Protein AF-A0A7Z9WLW3-F1 (afdb_monomer)

Sequence (105 aa):
MDKEHQQIPNKNPIGVFDSGVGGLSVMREIARLLPHEDILYFADSANCPYGPRPPEEIRRLSRGIVEFLLGQGAKIVVVACNTASAAALSYLRQSFAVPIVGMEP

Structure (mmCIF, N/CA/C/O backbone):
data_AF-A0A7Z9WLW3-F1
#
_entry.id   AF-A0A7Z9WLW3-F1
#
loop_
_atom_site.group_PDB
_atom_site.id
_atom_site.type_symbol
_atom_site.label_atom_id
_atom_site.label_alt_id
_atom_site.label_comp_id
_atom_site.label_asym_id
_atom_site.label_entity_id
_atom_site.label_seq_id
_atom_site.pdbx_PDB_ins_code
_atom_site.Cartn_x
_atom_site.Cartn_y
_atom_site.Cartn_z
_atom_site.occupancy
_atom_site.B_iso_or_equiv
_atom_site.auth_seq_id
_atom_site.auth_comp_id
_atom_site.auth_asym_id
_atom_site.auth_atom_id
_atom_site.pdbx_PDB_model_num
ATOM 1 N N . MET A 1 1 ? -36.441 15.610 16.950 1.00 42.03 1 MET A N 1
ATOM 2 C CA . MET A 1 1 ? -36.304 14.188 17.346 1.00 42.03 1 MET A CA 1
ATOM 3 C C . MET A 1 1 ? -35.175 13.647 16.502 1.00 42.03 1 MET A C 1
ATOM 5 O O . MET A 1 1 ? -35.395 13.128 15.412 1.00 42.03 1 MET A O 1
ATOM 9 N N . ASP A 1 2 ? -33.968 13.936 16.962 1.00 42.00 2 ASP A N 1
ATOM 10 C CA . ASP A 1 2 ? -32.754 13.845 16.169 1.00 42.00 2 ASP A CA 1
ATOM 11 C C . ASP A 1 2 ? -32.255 12.406 16.223 1.00 42.00 2 ASP A C 1
ATOM 13 O O . ASP A 1 2 ? -31.988 11.864 17.293 1.00 42.00 2 ASP A O 1
ATOM 17 N N . LYS A 1 3 ? -32.209 11.748 15.064 1.00 45.16 3 LYS A N 1
ATOM 18 C CA . LYS A 1 3 ? -31.588 10.432 14.942 1.00 45.16 3 LYS A CA 1
ATOM 19 C C . LYS A 1 3 ? -30.077 10.640 14.950 1.00 45.16 3 LYS A C 1
ATOM 21 O O . LYS A 1 3 ? -29.493 10.955 13.912 1.00 45.16 3 LYS A O 1
ATOM 26 N N . GLU A 1 4 ? -29.460 10.478 16.117 1.00 49.66 4 GLU A N 1
ATOM 27 C CA . GLU A 1 4 ? -28.020 10.255 16.225 1.00 49.66 4 GLU A CA 1
ATOM 28 C C . GLU A 1 4 ? -27.653 9.071 15.321 1.00 49.66 4 GLU A C 1
ATOM 30 O O . GLU A 1 4 ? -28.057 7.930 15.549 1.00 49.66 4 GLU A O 1
ATOM 35 N N . HIS A 1 5 ? -26.925 9.353 14.243 1.00 56.22 5 HIS A N 1
ATOM 36 C CA . HIS A 1 5 ? -26.301 8.323 13.426 1.00 56.22 5 HIS A CA 1
ATOM 37 C C . HIS A 1 5 ? -25.137 7.757 14.234 1.00 56.22 5 HIS A C 1
ATOM 39 O O . HIS A 1 5 ? -24.019 8.265 14.179 1.00 56.22 5 HIS A O 1
ATOM 45 N N . GLN A 1 6 ? -25.406 6.731 15.035 1.00 52.84 6 GLN A N 1
ATOM 46 C CA . GLN A 1 6 ? -24.369 6.050 15.791 1.00 52.84 6 GLN A CA 1
ATOM 47 C C . GLN A 1 6 ? -23.512 5.236 14.810 1.00 52.84 6 GLN A C 1
ATOM 49 O O . GLN A 1 6 ? -23.874 4.137 14.390 1.00 52.84 6 GLN A O 1
ATOM 54 N N . GLN A 1 7 ? -22.391 5.818 14.383 1.00 59.41 7 GLN A N 1
ATOM 55 C CA . GLN A 1 7 ? -21.422 5.163 13.514 1.00 59.41 7 GLN A CA 1
ATOM 56 C C . GLN A 1 7 ? -20.721 4.060 14.313 1.00 59.41 7 GLN A C 1
ATOM 58 O O . GLN A 1 7 ? -19.869 4.328 15.157 1.00 59.41 7 GLN A O 1
ATOM 63 N N . ILE A 1 8 ? -21.116 2.807 14.082 1.00 62.88 8 ILE A N 1
ATOM 64 C CA . ILE A 1 8 ? -20.460 1.645 14.688 1.00 62.88 8 ILE A CA 1
ATOM 65 C C . ILE A 1 8 ? -18.993 1.641 14.219 1.00 62.88 8 ILE A C 1
ATOM 67 O O . ILE A 1 8 ? -18.760 1.698 13.007 1.00 62.88 8 ILE A O 1
ATOM 71 N N . PRO A 1 9 ? -17.998 1.576 15.126 1.00 69.69 9 PRO A N 1
ATOM 72 C CA . PRO A 1 9 ? -16.593 1.552 14.737 1.00 69.69 9 PRO A CA 1
ATOM 73 C C . PRO A 1 9 ? -16.312 0.340 13.845 1.00 69.69 9 PRO A C 1
ATOM 75 O O . PRO A 1 9 ? -16.500 -0.804 14.264 1.00 69.69 9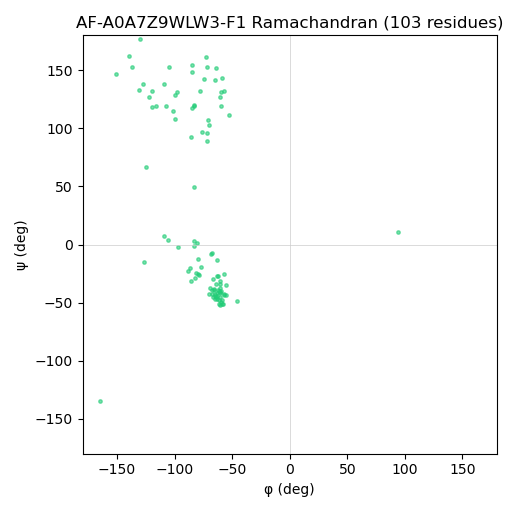 PRO A O 1
ATOM 78 N N . ASN A 1 10 ? -15.870 0.583 12.610 1.00 84.31 10 ASN A N 1
ATOM 79 C CA . ASN A 1 10 ? -15.463 -0.488 11.711 1.00 84.31 10 ASN A CA 1
ATOM 80 C C . ASN A 1 10 ? -14.140 -1.080 12.219 1.00 84.31 10 ASN A C 1
ATOM 82 O O . ASN A 1 10 ? -13.101 -0.434 12.099 1.00 84.31 10 ASN A O 1
ATOM 86 N N . LYS A 1 11 ? -14.186 -2.289 12.791 1.00 91.69 11 LYS A N 1
ATOM 87 C CA . LYS A 1 11 ? -13.029 -2.988 13.381 1.00 91.69 11 LYS A CA 1
ATOM 88 C C . LYS A 1 11 ? -12.136 -3.702 12.364 1.00 91.69 11 LYS A C 1
ATOM 90 O O . LYS A 1 11 ? -11.174 -4.349 12.751 1.00 91.69 11 LYS A O 1
ATOM 95 N N . ASN A 1 12 ? -12.453 -3.613 11.079 1.00 96.81 12 ASN A N 1
ATOM 96 C CA . ASN A 1 12 ? -11.638 -4.222 10.041 1.00 96.81 12 ASN A CA 1
ATOM 97 C C . ASN A 1 12 ? -10.234 -3.588 9.974 1.00 96.81 12 ASN A C 1
ATOM 99 O O . ASN A 1 12 ? -10.092 -2.400 10.281 1.00 96.81 12 ASN A O 1
ATOM 103 N N . PRO A 1 13 ? -9.211 -4.336 9.535 1.00 97.88 13 PRO A N 1
ATOM 104 C CA . PRO A 1 13 ? -7.830 -3.871 9.565 1.00 97.88 13 PRO A CA 1
ATOM 105 C C . PRO A 1 13 ? -7.524 -2.799 8.510 1.00 97.88 13 PRO A C 1
ATOM 107 O O . PRO A 1 13 ? -8.215 -2.657 7.496 1.00 97.88 13 PRO A O 1
ATOM 110 N N . ILE A 1 14 ? -6.427 -2.077 8.724 1.00 98.44 14 ILE A N 1
ATOM 111 C CA . ILE A 1 14 ? -5.774 -1.231 7.726 1.00 98.44 14 ILE A CA 1
ATOM 112 C C . ILE A 1 14 ? -4.857 -2.115 6.878 1.00 98.44 14 ILE A C 1
ATOM 114 O O . ILE A 1 14 ? -3.925 -2.729 7.392 1.00 98.44 14 ILE A O 1
ATOM 118 N N . GLY A 1 15 ? -5.101 -2.176 5.572 1.00 98.50 15 GLY A N 1
ATOM 119 C CA . GLY A 1 15 ? -4.179 -2.804 4.632 1.00 98.50 15 GLY A CA 1
ATOM 120 C C . GLY A 1 15 ? -3.011 -1.869 4.343 1.00 98.50 15 GLY A C 1
ATOM 121 O O . GLY A 1 15 ? -3.221 -0.699 4.048 1.00 98.50 15 GLY A O 1
ATOM 122 N N . VAL A 1 16 ? -1.782 -2.360 4.397 1.00 98.56 16 VAL A N 1
ATOM 123 C CA . VAL A 1 16 ? -0.571 -1.608 4.056 1.00 98.56 16 VAL A CA 1
ATOM 124 C C . VAL A 1 16 ? 0.252 -2.471 3.118 1.00 98.56 16 VAL A C 1
ATOM 126 O O . VAL A 1 16 ? 0.455 -3.648 3.405 1.00 98.56 16 VAL A O 1
ATOM 129 N N . PHE A 1 17 ? 0.747 -1.923 2.011 1.00 98.31 17 PHE A N 1
ATOM 130 C CA . PHE A 1 17 ? 1.687 -2.666 1.174 1.00 98.31 17 PHE A CA 1
ATOM 131 C C . PHE A 1 17 ? 2.864 -1.841 0.682 1.00 98.31 17 PHE A C 1
ATOM 133 O O . PHE A 1 17 ? 2.774 -0.628 0.489 1.00 98.31 17 PHE A O 1
ATOM 140 N N . ASP A 1 18 ? 3.963 -2.544 0.434 1.00 97.19 18 ASP A N 1
ATOM 141 C CA . ASP A 1 18 ? 5.172 -2.023 -0.186 1.00 97.19 18 ASP A CA 1
ATOM 142 C C . ASP A 1 18 ? 5.745 -3.051 -1.173 1.00 97.19 18 ASP A C 1
ATOM 144 O O . ASP A 1 18 ? 5.447 -4.244 -1.106 1.00 97.19 18 ASP A O 1
ATOM 148 N N . SER A 1 19 ? 6.610 -2.593 -2.077 1.00 90.88 19 SER A N 1
ATOM 149 C CA . SER A 1 19 ? 7.383 -3.464 -2.970 1.00 90.88 19 SER A CA 1
ATOM 150 C C . SER A 1 19 ? 8.355 -4.390 -2.224 1.00 90.88 19 SER A C 1
ATOM 152 O O . SER A 1 19 ? 8.879 -5.325 -2.811 1.00 90.88 19 SER A O 1
ATOM 154 N N . GLY A 1 20 ? 8.608 -4.145 -0.935 1.00 89.12 20 GLY A N 1
ATOM 155 C CA . GLY A 1 20 ? 9.452 -4.964 -0.073 1.00 89.12 20 GLY A CA 1
ATOM 156 C C . GLY A 1 20 ? 9.242 -4.622 1.405 1.00 89.12 20 GLY A C 1
ATOM 157 O O . GLY A 1 20 ? 8.113 -4.505 1.884 1.00 89.12 20 GLY A O 1
ATOM 158 N N . VAL A 1 21 ? 10.341 -4.479 2.151 1.00 89.94 21 VAL A N 1
ATOM 159 C CA . VAL A 1 21 ? 10.317 -4.203 3.603 1.00 89.94 21 VAL A CA 1
ATOM 160 C C . VAL A 1 21 ? 10.476 -2.719 3.960 1.00 89.94 21 VAL A C 1
ATOM 162 O O . VAL A 1 21 ? 10.433 -2.370 5.138 1.00 89.94 21 VAL A O 1
ATOM 165 N N . GLY A 1 22 ? 10.662 -1.829 2.979 1.00 88.81 22 GLY A N 1
ATOM 166 C CA . GLY A 1 22 ? 10.891 -0.397 3.220 1.00 88.81 22 GLY A CA 1
ATOM 167 C C . GLY A 1 22 ? 9.689 0.294 3.876 1.00 88.81 22 GLY A C 1
ATOM 168 O O . GLY A 1 22 ? 9.846 1.153 4.751 1.00 88.81 22 GLY A O 1
ATOM 169 N N . GLY A 1 23 ? 8.484 -0.160 3.528 1.00 92.62 23 GLY A N 1
ATOM 170 C CA . GLY A 1 23 ? 7.215 0.311 4.079 1.00 92.62 23 GLY A CA 1
ATOM 171 C C . GLY A 1 23 ? 6.978 -0.025 5.554 1.00 92.62 23 GLY A C 1
ATOM 172 O O . GLY A 1 23 ? 6.032 0.499 6.142 1.00 92.62 23 GLY A O 1
ATOM 173 N N . LEU A 1 24 ? 7.835 -0.827 6.203 1.00 95.25 24 LEU A N 1
ATOM 174 C CA . LEU A 1 24 ? 7.715 -1.110 7.640 1.00 95.25 24 LEU A CA 1
ATOM 175 C C . LEU A 1 24 ? 7.859 0.153 8.503 1.00 95.25 24 LEU A C 1
ATOM 177 O O . LEU A 1 24 ? 7.291 0.221 9.591 1.00 95.25 24 LEU A O 1
ATOM 181 N N . SER A 1 25 ? 8.581 1.166 8.018 1.00 95.81 25 SER A N 1
ATOM 182 C CA . SER A 1 25 ? 8.667 2.476 8.677 1.00 95.81 25 SER A CA 1
ATOM 183 C C . SER A 1 25 ? 7.307 3.185 8.725 1.00 95.81 25 SER A C 1
ATOM 185 O O . SER A 1 25 ? 6.891 3.649 9.785 1.00 95.81 25 SER A O 1
ATOM 187 N N . VAL A 1 26 ? 6.571 3.179 7.610 1.00 96.88 26 VAL A N 1
ATOM 188 C CA . VAL A 1 26 ? 5.206 3.715 7.512 1.00 96.88 26 VAL A CA 1
ATOM 189 C C . VAL A 1 26 ? 4.254 2.908 8.392 1.00 96.88 26 VAL A C 1
ATOM 191 O O . VAL A 1 26 ? 3.515 3.485 9.184 1.00 96.88 26 VAL A O 1
ATOM 194 N N . MET A 1 27 ? 4.320 1.573 8.325 1.00 97.00 27 MET A N 1
ATOM 195 C CA . MET A 1 27 ? 3.527 0.685 9.183 1.00 97.00 27 MET A CA 1
ATOM 196 C C . MET A 1 27 ? 3.738 0.994 10.672 1.00 97.00 27 MET A C 1
ATOM 198 O O . MET A 1 27 ? 2.778 1.056 11.438 1.00 97.00 27 MET A O 1
ATOM 202 N N . ARG A 1 28 ? 4.992 1.219 11.084 1.00 97.56 28 ARG A N 1
ATOM 203 C CA . ARG A 1 28 ? 5.341 1.549 12.469 1.00 97.56 28 ARG A CA 1
ATOM 204 C C . ARG A 1 28 ? 4.726 2.872 12.917 1.00 97.56 28 ARG A C 1
ATOM 206 O O . ARG A 1 28 ? 4.227 2.947 14.037 1.00 97.56 28 ARG A O 1
ATOM 213 N N . GLU A 1 29 ? 4.734 3.893 12.065 1.00 98.06 29 GLU A N 1
ATOM 214 C CA . GLU A 1 29 ? 4.097 5.176 12.384 1.00 98.06 29 GLU A CA 1
ATOM 215 C C . GLU A 1 29 ? 2.570 5.071 12.433 1.00 98.06 29 GLU A C 1
ATOM 217 O O . GLU A 1 29 ? 1.958 5.649 13.331 1.00 98.06 29 GLU A O 1
ATOM 222 N N . ILE A 1 30 ? 1.954 4.276 11.550 1.00 97.69 30 ILE A N 1
ATOM 223 C CA . ILE A 1 30 ? 0.515 3.977 11.618 1.00 97.69 30 ILE A CA 1
ATOM 224 C C . ILE A 1 30 ? 0.185 3.319 12.960 1.00 97.69 30 ILE A C 1
ATOM 226 O O . ILE A 1 30 ? -0.678 3.817 13.674 1.00 97.69 30 ILE A O 1
ATOM 230 N N . ALA A 1 31 ? 0.912 2.268 13.349 1.00 97.75 31 ALA A N 1
ATOM 231 C CA . ALA A 1 31 ? 0.696 1.580 14.624 1.00 97.75 31 ALA A CA 1
ATOM 232 C C . ALA A 1 31 ? 0.903 2.505 15.837 1.00 97.75 31 ALA A C 1
ATOM 234 O O . ALA A 1 31 ? 0.214 2.380 16.846 1.00 97.75 31 ALA A O 1
ATOM 235 N N . ARG A 1 32 ? 1.842 3.457 15.747 1.00 98.25 32 ARG A N 1
ATOM 236 C CA . ARG A 1 32 ? 2.099 4.439 16.810 1.00 98.25 32 ARG A CA 1
ATOM 237 C C . ARG A 1 32 ? 0.959 5.449 16.955 1.00 98.25 32 ARG A C 1
ATOM 239 O O . ARG A 1 32 ? 0.616 5.813 18.076 1.00 98.25 32 ARG A O 1
A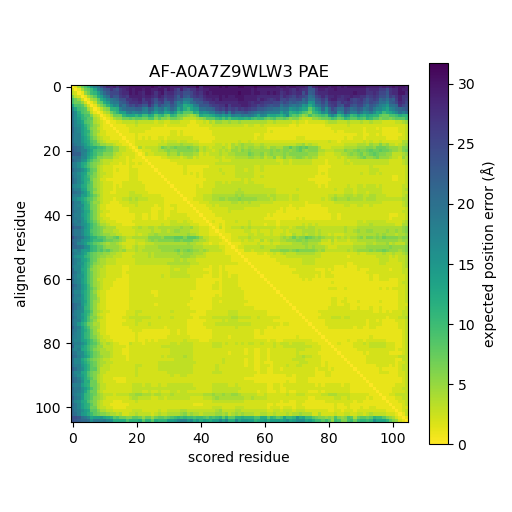TOM 246 N N . LEU A 1 33 ? 0.419 5.943 15.841 1.00 98.00 33 LEU A N 1
ATOM 247 C CA . LEU A 1 33 ? -0.641 6.957 15.827 1.00 98.00 33 LEU A CA 1
ATOM 248 C C . LEU A 1 33 ? -2.037 6.357 16.035 1.00 98.00 33 LEU A C 1
ATOM 250 O O . LEU A 1 33 ? -2.911 7.026 16.581 1.00 98.00 33 LEU A O 1
ATOM 254 N N . LEU A 1 34 ? -2.234 5.105 15.622 1.00 96.88 34 LEU A N 1
ATOM 255 C CA . LEU A 1 34 ? -3.494 4.368 15.678 1.00 96.88 34 LEU A CA 1
ATOM 256 C C . LEU A 1 34 ? -3.299 3.040 16.438 1.00 96.88 34 LEU A C 1
ATOM 258 O O . LEU A 1 34 ? -3.415 1.966 15.851 1.00 96.88 34 LEU A O 1
ATOM 262 N N . PRO A 1 35 ? -3.021 3.078 17.755 1.00 96.75 35 PRO A N 1
ATOM 263 C CA . PRO A 1 35 ? -2.639 1.893 18.535 1.00 96.75 35 PRO A CA 1
ATOM 264 C C . PRO A 1 35 ? -3.759 0.859 18.727 1.00 96.75 35 PRO A C 1
ATOM 266 O O . PRO A 1 35 ? -3.520 -0.214 19.274 1.00 96.75 35 PRO A O 1
ATOM 269 N N . HIS A 1 36 ? -4.988 1.188 18.328 1.00 95.44 36 HIS A N 1
ATOM 270 C CA . HIS A 1 36 ? -6.157 0.311 18.426 1.00 95.44 36 HIS A CA 1
ATOM 271 C C . HIS A 1 36 ? -6.588 -0.265 17.073 1.00 95.44 36 HIS A C 1
ATOM 273 O O . HIS A 1 36 ? -7.623 -0.923 17.004 1.00 95.44 36 HIS A O 1
ATOM 279 N N . GLU A 1 37 ? -5.832 0.015 16.010 1.00 97.25 37 GLU A N 1
ATOM 280 C CA . GLU A 1 37 ? -6.108 -0.482 14.669 1.00 97.25 37 GLU A CA 1
ATOM 281 C C . GLU A 1 37 ? -5.261 -1.713 14.357 1.00 97.25 37 GLU A C 1
ATOM 283 O O . GLU A 1 37 ? -4.040 -1.704 14.523 1.00 97.25 37 GLU A O 1
ATOM 288 N N . ASP A 1 38 ? -5.913 -2.760 13.855 1.00 97.69 38 ASP A N 1
ATOM 289 C CA . ASP A 1 38 ? -5.218 -3.920 13.306 1.00 97.69 38 ASP A CA 1
ATOM 290 C C . ASP A 1 38 ? -4.619 -3.564 11.941 1.00 97.69 38 ASP A C 1
ATOM 292 O O . ASP A 1 38 ? -5.229 -2.848 11.142 1.00 97.69 38 ASP A O 1
ATOM 296 N N . ILE A 1 39 ? -3.425 -4.082 11.642 1.00 98.06 39 ILE A N 1
ATOM 297 C CA . ILE A 1 39 ? -2.720 -3.807 10.386 1.00 98.06 39 ILE A CA 1
ATOM 298 C C . ILE A 1 39 ? -2.430 -5.114 9.648 1.00 98.06 39 ILE A C 1
ATOM 300 O O . ILE A 1 39 ? -1.793 -6.019 10.186 1.00 98.06 39 ILE A O 1
ATOM 304 N N . LEU A 1 40 ? -2.844 -5.182 8.383 1.00 97.94 40 LEU A N 1
ATOM 305 C CA . LEU A 1 40 ? -2.437 -6.218 7.437 1.00 97.94 40 LEU A CA 1
ATOM 306 C C . LEU A 1 40 ? -1.331 -5.664 6.545 1.00 97.94 40 LEU A C 1
ATOM 308 O O . LEU A 1 40 ? -1.595 -4.828 5.684 1.00 97.94 40 LEU A O 1
ATOM 312 N N . TYR A 1 41 ? -0.100 -6.132 6.738 1.00 97.94 41 TYR A N 1
ATOM 313 C CA . TYR A 1 41 ? 1.042 -5.703 5.935 1.00 97.94 41 TYR A CA 1
ATOM 314 C C . TYR A 1 41 ? 1.374 -6.720 4.837 1.00 97.94 41 TYR A C 1
ATOM 316 O O . TYR A 1 41 ? 1.569 -7.902 5.121 1.00 97.94 41 TYR A O 1
ATOM 324 N N . PHE A 1 42 ? 1.495 -6.255 3.594 1.00 98.06 42 PHE A N 1
ATOM 325 C CA . PHE A 1 42 ? 1.916 -7.056 2.447 1.00 98.06 42 PHE A CA 1
ATOM 326 C C . PHE A 1 42 ? 3.241 -6.535 1.871 1.00 98.06 4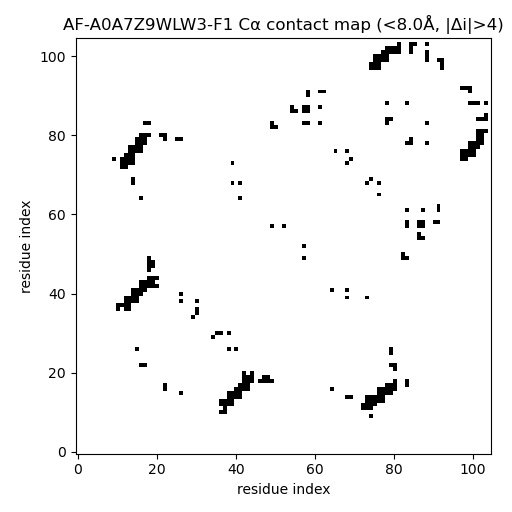2 PHE A C 1
ATOM 328 O O . PHE A 1 42 ? 3.324 -5.405 1.390 1.00 98.06 42 PHE A O 1
ATOM 335 N N . ALA A 1 43 ? 4.272 -7.380 1.884 1.00 96.75 43 ALA A N 1
ATOM 336 C CA . ALA A 1 43 ? 5.555 -7.113 1.236 1.00 96.75 43 ALA A CA 1
ATOM 337 C C . ALA A 1 43 ? 5.640 -7.876 -0.089 1.00 96.75 43 ALA A C 1
ATOM 339 O O . ALA A 1 43 ? 5.723 -9.105 -0.078 1.00 96.75 43 ALA A O 1
ATOM 340 N N . ASP A 1 44 ? 5.701 -7.177 -1.223 1.00 95.75 44 ASP A N 1
ATOM 341 C CA . ASP A 1 44 ? 5.871 -7.820 -2.534 1.00 95.75 44 ASP A CA 1
ATOM 342 C C . ASP A 1 44 ? 7.340 -8.130 -2.868 1.00 95.75 44 ASP A C 1
ATOM 344 O O . ASP A 1 44 ? 7.854 -7.825 -3.947 1.00 95.75 44 ASP A O 1
ATOM 348 N N . SER A 1 45 ? 8.038 -8.767 -1.926 1.00 92.25 45 SER A N 1
ATOM 349 C CA . SER A 1 45 ? 9.467 -9.076 -2.050 1.00 92.25 45 SER A CA 1
ATOM 350 C C . SER A 1 45 ? 9.796 -9.912 -3.293 1.00 92.25 45 SER A C 1
ATOM 352 O O . SER A 1 45 ? 10.910 -9.826 -3.800 1.00 92.25 45 SER A O 1
ATOM 354 N N . ALA A 1 46 ? 8.835 -10.691 -3.808 1.00 92.88 46 ALA A N 1
ATOM 355 C CA . ALA A 1 46 ? 8.996 -11.495 -5.019 1.00 92.88 46 ALA A CA 1
ATOM 356 C C . ALA A 1 46 ? 9.160 -10.646 -6.291 1.00 92.88 46 ALA A C 1
ATOM 358 O O . ALA A 1 46 ? 9.832 -11.071 -7.229 1.00 92.88 46 ALA A O 1
ATOM 359 N N . ASN A 1 47 ? 8.579 -9.444 -6.323 1.00 91.75 47 ASN A N 1
ATOM 360 C CA . ASN A 1 47 ? 8.681 -8.522 -7.453 1.00 91.75 47 ASN A CA 1
ATOM 361 C C . ASN A 1 47 ? 9.550 -7.290 -7.135 1.00 91.75 47 ASN A C 1
ATOM 363 O O . ASN A 1 47 ? 9.659 -6.375 -7.956 1.00 91.75 47 ASN A O 1
ATOM 367 N N . CYS A 1 48 ? 10.215 -7.259 -5.981 1.00 89.62 48 CYS A N 1
ATOM 368 C CA . CYS A 1 48 ? 11.166 -6.210 -5.629 1.00 89.62 48 CYS A CA 1
ATOM 369 C C . CYS A 1 48 ? 12.393 -6.218 -6.572 1.00 89.62 48 CYS A C 1
ATOM 371 O O . CYS A 1 48 ? 12.884 -7.296 -6.911 1.00 89.62 48 CYS A O 1
ATOM 373 N N . PRO A 1 49 ? 12.945 -5.056 -6.972 1.00 91.44 49 PRO A N 1
ATOM 374 C CA . PRO A 1 49 ? 12.432 -3.700 -6.772 1.00 91.44 49 PRO A CA 1
ATOM 375 C C . PRO A 1 49 ? 11.416 -3.291 -7.849 1.00 91.44 49 PRO A C 1
ATOM 377 O O . PRO A 1 49 ? 11.464 -3.751 -8.988 1.00 91.44 49 PRO A O 1
ATOM 380 N N . TYR A 1 50 ? 10.525 -2.355 -7.509 1.00 92.31 50 TYR A N 1
ATOM 381 C CA . TYR A 1 50 ? 9.576 -1.778 -8.473 1.00 92.31 50 TYR A CA 1
ATOM 382 C C . TYR A 1 50 ? 10.197 -0.695 -9.366 1.00 92.31 50 TYR A C 1
ATOM 384 O O . TYR A 1 50 ? 9.728 -0.500 -10.478 1.00 92.31 50 TYR A O 1
ATOM 392 N N . GLY A 1 51 ? 11.256 -0.014 -8.913 1.00 90.50 51 GLY A N 1
ATOM 393 C CA . GLY A 1 51 ? 11.895 1.105 -9.627 1.00 90.50 51 GLY A CA 1
ATOM 394 C C . GLY A 1 51 ? 12.157 0.896 -11.130 1.00 90.50 51 GLY A C 1
ATOM 395 O O . GLY A 1 51 ? 11.796 1.773 -11.909 1.00 90.50 51 GLY A O 1
ATOM 396 N N . PRO A 1 52 ? 12.754 -0.230 -11.568 1.00 93.00 52 PRO A N 1
ATOM 397 C CA . PRO A 1 52 ? 13.056 -0.462 -12.982 1.00 93.00 52 PRO A CA 1
ATOM 398 C C . PRO A 1 52 ? 11.870 -1.005 -13.799 1.00 93.00 52 PRO A C 1
ATOM 400 O O . PRO A 1 52 ? 12.032 -1.265 -14.991 1.00 93.00 52 PRO A O 1
ATOM 403 N N . ARG A 1 53 ? 10.701 -1.235 -13.187 1.00 95.06 53 ARG A N 1
ATOM 404 C CA . ARG A 1 53 ? 9.556 -1.860 -13.863 1.00 95.06 53 ARG A CA 1
ATOM 405 C C . ARG A 1 53 ? 8.714 -0.830 -14.624 1.00 95.06 53 ARG A C 1
ATOM 407 O O . ARG A 1 53 ? 8.578 0.307 -14.169 1.00 95.06 53 ARG A O 1
ATOM 414 N N . PRO A 1 54 ? 8.078 -1.217 -15.744 1.00 96.75 54 PRO A N 1
ATOM 415 C CA . PRO A 1 54 ? 7.123 -0.360 -16.436 1.00 96.75 54 PRO A CA 1
ATOM 416 C C . PRO A 1 54 ? 5.936 0.038 -15.535 1.00 96.75 54 PRO A C 1
ATOM 418 O O . PRO A 1 54 ? 5.432 -0.802 -14.781 1.00 96.75 54 PRO A O 1
ATOM 421 N N . PRO A 1 55 ? 5.404 1.273 -15.646 1.00 95.12 55 PRO A N 1
ATOM 422 C CA . PRO A 1 55 ? 4.267 1.726 -14.838 1.00 95.12 55 PRO A CA 1
ATOM 423 C C . PRO A 1 55 ? 3.023 0.832 -14.938 1.00 95.12 55 PRO A C 1
ATOM 425 O O . PRO A 1 55 ? 2.304 0.649 -13.959 1.00 95.12 55 PRO A O 1
ATOM 428 N N . GLU A 1 56 ? 2.767 0.251 -16.109 1.00 96.50 56 GLU A N 1
ATOM 429 C CA . GLU A 1 56 ? 1.649 -0.670 -16.346 1.00 96.50 56 GLU A CA 1
ATOM 430 C C . GLU A 1 56 ? 1.795 -1.970 -15.550 1.00 96.50 56 GLU A C 1
ATOM 432 O O . GLU A 1 56 ? 0.820 -2.472 -14.986 1.00 96.50 56 GLU A O 1
ATOM 437 N N . GLU A 1 57 ? 3.021 -2.485 -15.441 1.00 97.25 57 GLU A N 1
ATOM 438 C CA . GLU A 1 57 ? 3.315 -3.657 -14.624 1.00 97.25 57 GLU A CA 1
ATOM 439 C C . GLU A 1 57 ? 3.102 -3.342 -13.140 1.00 97.25 57 GLU A C 1
ATOM 441 O O . GLU A 1 57 ? 2.416 -4.094 -12.448 1.00 97.25 57 GLU A O 1
ATOM 446 N N . ILE A 1 58 ? 3.594 -2.190 -12.672 1.00 97.31 58 ILE A N 1
ATOM 447 C CA . ILE A 1 58 ? 3.405 -1.732 -11.288 1.00 97.31 58 ILE A CA 1
ATOM 448 C C . ILE A 1 58 ? 1.914 -1.562 -10.968 1.00 97.31 58 ILE A C 1
ATOM 450 O O . ILE A 1 58 ? 1.471 -1.963 -9.891 1.00 97.31 58 ILE A O 1
ATOM 454 N N . ARG A 1 59 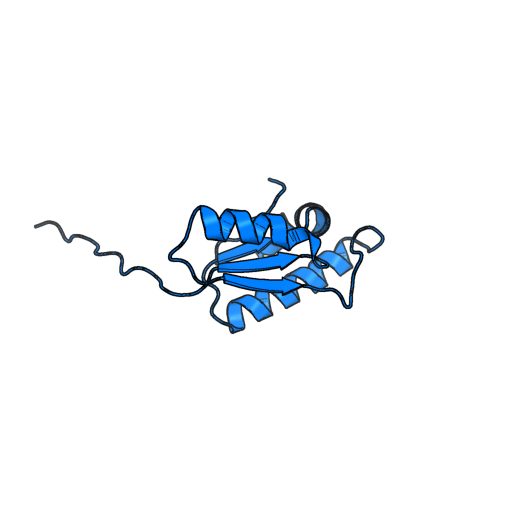? 1.111 -1.021 -11.895 1.00 97.50 59 ARG A N 1
ATOM 455 C CA . ARG A 1 59 ? -0.352 -0.914 -11.739 1.00 97.50 59 ARG A CA 1
ATOM 456 C C . ARG A 1 59 ? -1.011 -2.279 -11.591 1.00 97.50 59 ARG A C 1
ATOM 458 O O . ARG A 1 59 ? -1.845 -2.445 -10.704 1.00 97.50 59 ARG A O 1
ATOM 465 N N . ARG A 1 60 ? -0.632 -3.253 -12.425 1.00 98.25 60 ARG A N 1
ATOM 466 C CA . ARG A 1 60 ? -1.168 -4.621 -12.363 1.00 98.25 60 ARG A CA 1
ATOM 467 C C . ARG A 1 60 ? -0.821 -5.300 -11.038 1.00 98.25 60 ARG A C 1
ATOM 469 O O . ARG A 1 60 ? -1.710 -5.870 -10.412 1.00 98.25 60 ARG A O 1
ATOM 476 N N . LEU A 1 61 ? 0.438 -5.208 -10.604 1.00 98.06 61 LEU A N 1
ATOM 477 C CA . LEU A 1 61 ? 0.888 -5.761 -9.323 1.00 98.06 61 LEU A CA 1
ATOM 478 C C . LEU A 1 61 ? 0.148 -5.100 -8.153 1.00 98.06 61 LEU A C 1
ATOM 480 O O . LEU A 1 61 ? -0.483 -5.786 -7.354 1.00 98.06 61 LEU A O 1
ATOM 484 N N . SER A 1 62 ? 0.127 -3.765 -8.118 1.00 98.06 62 SER A 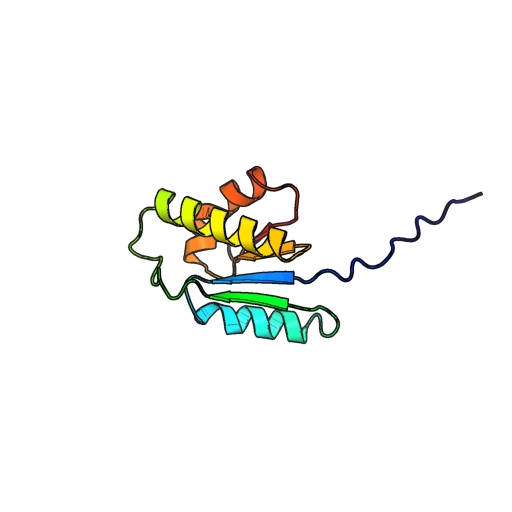N 1
ATOM 485 C CA . SER A 1 62 ? -0.535 -2.999 -7.056 1.00 98.06 62 SER A CA 1
ATOM 486 C C . SER A 1 62 ? -2.027 -3.310 -6.968 1.00 98.06 62 SER A C 1
ATOM 488 O O . SER A 1 62 ? -2.562 -3.452 -5.874 1.00 98.06 62 SER A O 1
ATOM 490 N N . ARG A 1 63 ? -2.708 -3.460 -8.112 1.00 98.50 63 ARG A N 1
ATOM 491 C CA . ARG A 1 63 ? -4.119 -3.854 -8.148 1.00 98.50 63 ARG A CA 1
ATOM 492 C C . ARG A 1 63 ? -4.344 -5.211 -7.490 1.00 98.50 63 ARG A C 1
ATOM 494 O O . ARG A 1 63 ? -5.223 -5.312 -6.644 1.00 98.50 63 ARG A O 1
ATOM 501 N N . GLY A 1 64 ? -3.552 -6.219 -7.858 1.00 98.50 64 GLY A N 1
ATOM 502 C CA . GLY A 1 64 ? -3.675 -7.558 -7.280 1.00 98.50 64 GLY A CA 1
ATOM 503 C C . GLY A 1 64 ? -3.437 -7.560 -5.768 1.00 98.50 64 GLY A C 1
ATOM 504 O O . GLY A 1 64 ? -4.145 -8.242 -5.033 1.00 98.50 64 GLY A O 1
ATOM 505 N N . ILE A 1 65 ? -2.498 -6.739 -5.285 1.00 98.44 65 ILE A N 1
ATOM 506 C CA . ILE A 1 65 ? -2.241 -6.580 -3.847 1.00 98.44 65 ILE A CA 1
ATOM 507 C C . ILE A 1 65 ? -3.427 -5.909 -3.143 1.00 98.44 65 ILE A C 1
ATOM 509 O O . ILE A 1 65 ? -3.834 -6.360 -2.073 1.00 98.44 65 ILE A O 1
ATOM 513 N N . VAL A 1 66 ? -4.017 -4.865 -3.735 1.00 98.56 66 VAL A N 1
ATOM 514 C CA . VAL A 1 66 ? -5.224 -4.227 -3.187 1.00 98.56 66 VAL A CA 1
ATOM 515 C C . VAL A 1 66 ? -6.384 -5.223 -3.145 1.00 98.56 66 VAL A C 1
ATOM 517 O O . VAL A 1 66 ? -7.007 -5.368 -2.099 1.00 98.56 66 VAL A O 1
ATOM 520 N N . GLU A 1 67 ? -6.644 -5.961 -4.227 1.00 98.62 67 GLU A N 1
ATOM 521 C CA . GLU A 1 67 ? -7.683 -7.003 -4.267 1.00 98.62 67 GLU A CA 1
ATOM 522 C C . GLU A 1 67 ? -7.459 -8.063 -3.180 1.00 98.62 67 GL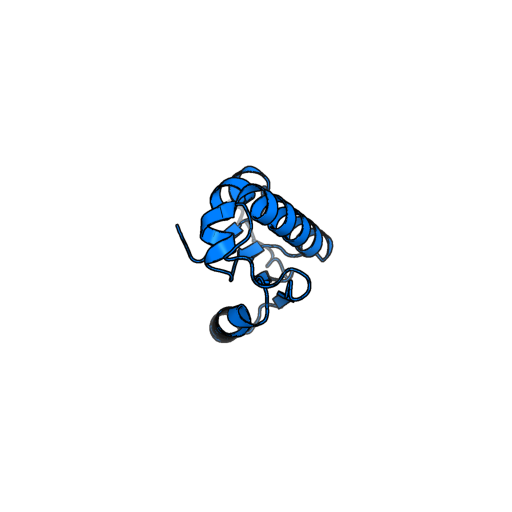U A C 1
ATOM 524 O O . GLU A 1 67 ? -8.401 -8.4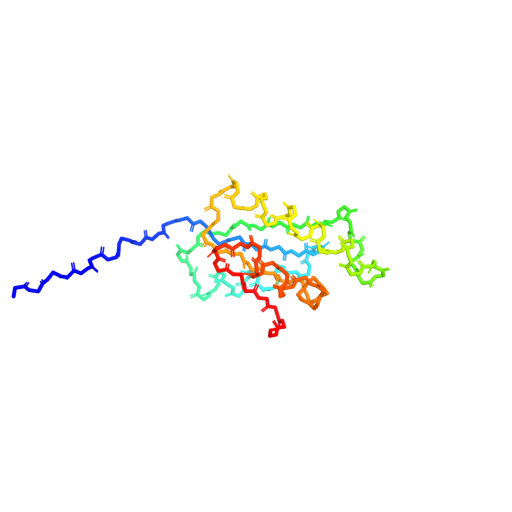33 -2.477 1.00 98.62 67 GLU A O 1
ATOM 529 N N . PHE A 1 68 ? -6.211 -8.492 -2.980 1.00 98.56 68 PHE A N 1
ATOM 530 C CA . PHE A 1 68 ? -5.847 -9.412 -1.908 1.00 98.56 68 PHE A CA 1
ATOM 531 C C . PHE A 1 68 ? -6.149 -8.832 -0.519 1.00 98.56 68 PHE A C 1
ATOM 533 O O . PHE A 1 68 ? -6.841 -9.474 0.269 1.00 98.56 68 PHE A O 1
ATOM 540 N N . LEU A 1 69 ? -5.680 -7.616 -0.217 1.00 98.50 69 LEU A N 1
ATOM 541 C CA . LEU A 1 69 ? -5.888 -6.972 1.086 1.00 98.50 69 LEU A CA 1
ATOM 542 C C . LEU A 1 69 ? -7.375 -6.752 1.389 1.00 98.50 69 LEU A C 1
ATOM 544 O O . LEU A 1 69 ? -7.819 -6.985 2.514 1.00 98.50 69 LEU A O 1
ATOM 548 N N . LEU A 1 70 ? -8.158 -6.355 0.386 1.00 98.19 70 LEU A N 1
ATOM 549 C CA . LEU A 1 70 ? -9.608 -6.222 0.514 1.00 98.19 70 LEU A CA 1
ATOM 550 C C . LEU A 1 70 ? -10.285 -7.578 0.735 1.00 98.19 70 LEU A C 1
ATOM 552 O O . LEU A 1 70 ? -11.183 -7.677 1.568 1.00 98.19 70 LEU A O 1
ATOM 556 N N . GLY A 1 71 ? -9.819 -8.634 0.064 1.00 98.06 71 GLY A N 1
ATOM 557 C CA . GLY A 1 71 ? -10.266 -10.008 0.302 1.00 98.06 71 GLY A CA 1
ATOM 558 C C . GLY A 1 71 ? -9.946 -10.524 1.711 1.00 98.06 71 GLY A C 1
ATOM 559 O O . GLY A 1 71 ? -10.685 -11.350 2.237 1.00 98.06 71 GLY A O 1
ATOM 560 N N . GLN A 1 72 ? -8.893 -10.001 2.350 1.00 98.12 72 GLN A N 1
ATOM 561 C CA . GLN A 1 72 ? -8.575 -10.238 3.767 1.00 98.12 72 GLN A CA 1
ATOM 562 C C . GLN A 1 72 ? -9.360 -9.322 4.728 1.00 98.12 72 GLN A C 1
ATOM 564 O O . GLN A 1 72 ? -9.168 -9.380 5.941 1.00 98.12 72 GLN A O 1
ATOM 569 N N . GLY A 1 73 ? -10.253 -8.479 4.205 1.00 97.44 73 GLY A N 1
ATOM 570 C CA . GLY A 1 73 ? -11.154 -7.642 4.988 1.00 97.44 73 GLY A CA 1
ATOM 571 C C . GLY A 1 73 ? -10.648 -6.231 5.272 1.00 97.44 73 GLY A C 1
ATOM 572 O O . GLY A 1 73 ? -11.273 -5.552 6.081 1.00 97.44 73 GLY A O 1
ATOM 573 N N . ALA A 1 74 ? -9.569 -5.755 4.640 1.00 98.19 74 ALA A N 1
ATOM 574 C CA . ALA A 1 74 ? -9.073 -4.397 4.868 1.00 98.19 74 ALA A CA 1
ATOM 575 C C . ALA A 1 74 ? -10.146 -3.326 4.576 1.00 98.19 74 ALA A C 1
ATOM 577 O O . ALA A 1 74 ? -10.792 -3.347 3.528 1.00 98.19 74 ALA A O 1
ATOM 578 N N . LYS A 1 75 ? -10.326 -2.360 5.487 1.00 97.75 75 LYS A N 1
ATOM 579 C CA . LYS A 1 75 ? -11.293 -1.249 5.314 1.00 97.75 75 LYS A CA 1
ATOM 580 C C . LYS A 1 75 ? -10.739 -0.050 4.545 1.00 97.75 75 LYS A C 1
ATOM 582 O O . LYS A 1 75 ? -11.498 0.780 4.053 1.00 97.75 75 LYS A O 1
ATOM 587 N N . ILE A 1 76 ? -9.418 0.052 4.494 1.00 98.12 76 ILE A N 1
ATOM 588 C CA . ILE A 1 76 ? -8.623 1.098 3.850 1.00 98.12 76 ILE A CA 1
ATOM 589 C C . ILE A 1 76 ? -7.301 0.469 3.430 1.00 98.12 76 ILE A C 1
ATOM 591 O O . ILE A 1 76 ? -6.810 -0.425 4.125 1.00 98.12 76 ILE A O 1
ATOM 595 N N . VAL A 1 77 ? -6.729 0.923 2.314 1.00 98.56 77 VAL A N 1
ATOM 596 C CA . VAL A 1 77 ? -5.405 0.471 1.871 1.00 98.56 77 VAL A CA 1
ATOM 597 C C . VAL A 1 77 ? -4.432 1.642 1.779 1.00 98.56 77 VAL A C 1
ATOM 599 O O . VAL A 1 77 ? -4.734 2.679 1.189 1.00 98.56 77 VAL A O 1
ATOM 602 N N . VAL A 1 78 ? -3.248 1.456 2.354 1.00 98.44 78 VAL A N 1
ATOM 603 C CA . VAL A 1 78 ? -2.118 2.381 2.328 1.00 98.44 78 VAL A CA 1
ATOM 604 C C . VAL A 1 78 ? -1.030 1.822 1.412 1.00 98.44 78 VAL A C 1
ATOM 606 O O . VAL A 1 78 ? -0.474 0.750 1.652 1.00 98.44 78 VAL A O 1
ATOM 609 N N . VAL A 1 79 ? -0.705 2.574 0.367 1.00 98.12 79 VAL A N 1
ATOM 610 C CA . VAL A 1 79 ? 0.410 2.322 -0.545 1.00 98.12 79 VAL A CA 1
ATOM 611 C C . VAL A 1 79 ? 1.667 2.943 0.065 1.00 98.12 79 VAL A C 1
ATOM 613 O O . VAL A 1 79 ? 1.935 4.123 -0.137 1.00 98.12 79 VAL A O 1
ATOM 616 N N . ALA A 1 80 ? 2.435 2.162 0.828 1.00 97.62 80 ALA A N 1
ATOM 617 C CA . ALA A 1 80 ? 3.642 2.633 1.517 1.00 97.62 80 ALA A CA 1
ATOM 618 C C . ALA A 1 80 ? 4.877 2.731 0.596 1.00 97.62 80 ALA A C 1
ATOM 620 O O . ALA A 1 80 ? 5.886 3.324 0.971 1.00 97.62 80 ALA A O 1
ATOM 621 N N . CYS A 1 81 ? 4.810 2.168 -0.614 1.00 96.12 81 CYS A N 1
ATOM 622 C CA . CYS A 1 81 ? 5.865 2.277 -1.621 1.00 96.12 81 CYS A CA 1
ATOM 623 C C . CYS A 1 81 ? 5.753 3.590 -2.407 1.00 96.12 81 CYS A C 1
ATOM 625 O O . CYS A 1 81 ? 4.787 3.769 -3.150 1.00 96.12 81 CYS A O 1
ATOM 627 N N . ASN A 1 82 ? 6.772 4.456 -2.363 1.00 95.00 82 ASN A N 1
ATOM 628 C CA . ASN A 1 82 ? 6.802 5.684 -3.175 1.00 95.00 82 ASN A CA 1
ATOM 629 C C . ASN A 1 82 ? 6.672 5.389 -4.678 1.00 95.00 82 ASN A C 1
ATOM 631 O O . ASN A 1 82 ? 5.894 6.035 -5.375 1.00 95.00 82 ASN A O 1
ATOM 635 N N . THR A 1 83 ? 7.377 4.371 -5.182 1.00 94.69 83 THR A N 1
ATOM 636 C CA . THR A 1 83 ? 7.324 3.992 -6.603 1.00 94.69 83 THR A CA 1
ATOM 637 C C . THR A 1 83 ? 5.935 3.496 -7.011 1.00 94.69 83 THR A C 1
ATOM 639 O O . THR A 1 83 ? 5.431 3.890 -8.062 1.00 94.69 83 THR A O 1
ATOM 642 N N . ALA A 1 84 ? 5.284 2.671 -6.181 1.00 95.44 84 ALA A N 1
ATOM 643 C CA . ALA A 1 84 ? 3.915 2.234 -6.458 1.00 95.44 84 ALA A CA 1
ATOM 644 C C . ALA A 1 84 ? 2.926 3.402 -6.363 1.00 95.44 84 ALA A C 1
ATOM 646 O O . ALA A 1 84 ? 2.038 3.521 -7.206 1.00 95.44 84 ALA A O 1
ATOM 647 N N . SER A 1 85 ? 3.113 4.295 -5.386 1.00 95.25 85 SER A N 1
ATOM 648 C CA . SER A 1 85 ? 2.304 5.502 -5.231 1.00 95.25 85 SER A CA 1
ATOM 649 C C . SER A 1 85 ? 2.369 6.367 -6.493 1.00 95.25 85 SER A C 1
ATOM 651 O O . SER A 1 85 ? 1.334 6.663 -7.085 1.00 95.25 85 SER A O 1
ATOM 653 N N . ALA A 1 86 ? 3.572 6.675 -6.980 1.00 95.62 86 ALA A N 1
ATOM 654 C CA . ALA A 1 86 ? 3.767 7.482 -8.182 1.00 95.62 86 ALA A CA 1
ATOM 655 C C . ALA A 1 86 ? 3.173 6.837 -9.452 1.00 95.62 86 ALA A C 1
ATOM 657 O O . ALA A 1 86 ? 2.595 7.524 -10.292 1.00 95.62 86 ALA A O 1
ATOM 658 N N . ALA A 1 87 ? 3.290 5.515 -9.608 1.00 95.56 87 ALA A N 1
ATOM 659 C CA . ALA A 1 87 ? 2.861 4.830 -10.830 1.00 95.56 87 ALA A CA 1
ATOM 660 C C . ALA A 1 87 ? 1.367 4.448 -10.852 1.00 95.56 87 ALA A C 1
ATOM 662 O O . ALA A 1 87 ? 0.758 4.390 -11.931 1.00 95.56 87 ALA A O 1
ATOM 663 N N . ALA A 1 88 ? 0.777 4.146 -9.689 1.00 96.62 88 ALA A N 1
ATOM 664 C CA . ALA A 1 88 ? -0.508 3.453 -9.600 1.00 96.62 88 ALA A CA 1
ATOM 665 C C . ALA A 1 88 ? -1.578 4.146 -8.743 1.00 96.62 88 ALA A C 1
ATOM 667 O O . ALA A 1 88 ? -2.747 3.798 -8.896 1.00 96.62 88 ALA A O 1
ATOM 668 N N . LEU A 1 89 ? -1.260 5.127 -7.891 1.00 96.88 89 LEU A N 1
ATOM 669 C CA . LEU A 1 89 ? -2.223 5.634 -6.902 1.00 96.88 89 LEU A CA 1
ATOM 670 C C . LEU A 1 89 ? -3.520 6.186 -7.516 1.00 96.88 89 LEU A C 1
ATOM 672 O O . LEU A 1 89 ? -4.611 5.804 -7.091 1.00 96.88 89 LEU A O 1
ATOM 676 N N . SER A 1 90 ? -3.416 7.033 -8.546 1.00 96.44 90 SER A N 1
ATOM 677 C CA . SER A 1 90 ? -4.592 7.588 -9.241 1.00 96.44 90 SER A CA 1
ATOM 678 C C . SER A 1 90 ? -5.460 6.490 -9.865 1.00 96.44 90 SER A C 1
ATOM 680 O O . SER A 1 90 ? -6.684 6.506 -9.738 1.00 96.44 90 SER A O 1
ATOM 682 N N . TYR A 1 91 ? -4.824 5.484 -10.468 1.00 97.00 91 TYR A N 1
ATOM 683 C CA . TYR A 1 91 ? -5.511 4.327 -11.034 1.00 97.00 91 TYR A CA 1
ATOM 684 C C . TYR A 1 91 ? -6.241 3.506 -9.959 1.00 97.00 91 TYR A C 1
ATOM 686 O O . TYR A 1 91 ? -7.396 3.127 -10.152 1.00 97.00 91 TYR A O 1
ATOM 694 N N . LEU A 1 92 ? -5.599 3.259 -8.814 1.00 97.94 92 LEU A N 1
ATOM 695 C CA . LEU A 1 92 ? -6.193 2.499 -7.712 1.00 97.94 92 LEU A CA 1
ATOM 696 C C . LEU A 1 92 ? -7.394 3.235 -7.109 1.00 97.94 92 LEU A C 1
ATOM 698 O O . LEU A 1 92 ? -8.446 2.629 -6.932 1.00 97.94 92 LEU A O 1
ATOM 702 N N . ARG A 1 93 ? -7.288 4.549 -6.878 1.00 97.88 93 ARG A N 1
ATOM 703 C CA . ARG A 1 93 ? -8.405 5.369 -6.371 1.00 97.88 93 ARG A CA 1
ATOM 704 C C . ARG A 1 93 ? -9.617 5.383 -7.303 1.00 97.88 93 ARG A C 1
ATOM 706 O O . ARG A 1 93 ? -10.739 5.477 -6.830 1.00 97.88 93 ARG A O 1
ATOM 713 N N . GLN A 1 94 ? -9.402 5.283 -8.614 1.00 97.69 94 GLN A N 1
ATOM 714 C CA . G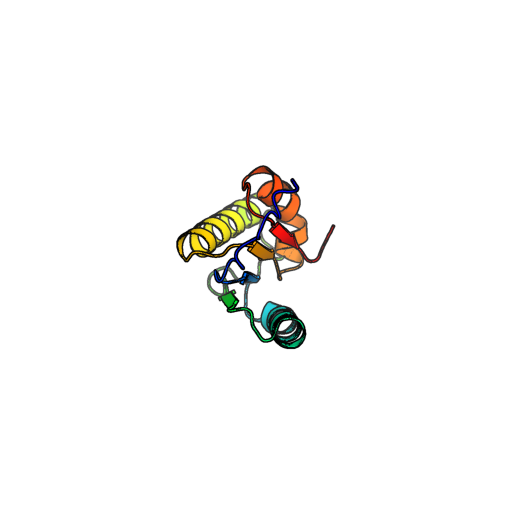LN A 1 94 ? -10.492 5.167 -9.592 1.00 97.69 94 GLN A CA 1
ATOM 715 C C . GLN A 1 94 ? -11.073 3.747 -9.666 1.00 97.69 94 GLN A C 1
ATOM 717 O O . GLN A 1 94 ? -12.224 3.573 -10.055 1.00 97.69 94 GLN A O 1
ATOM 722 N N . SER A 1 95 ? -10.278 2.732 -9.318 1.00 97.88 95 SER A N 1
ATOM 723 C CA . SER A 1 95 ? -10.649 1.319 -9.460 1.00 97.88 95 SER A CA 1
ATOM 724 C C . SER A 1 95 ? -11.379 0.749 -8.242 1.00 97.88 95 SER A C 1
ATOM 726 O O . SER A 1 95 ? -12.086 -0.247 -8.379 1.00 97.88 95 SER A O 1
ATOM 728 N N . PHE A 1 96 ? -11.207 1.345 -7.060 1.00 97.69 96 PHE A N 1
ATOM 729 C CA . PHE A 1 96 ? -11.752 0.831 -5.804 1.00 97.69 96 PHE A CA 1
ATOM 730 C C . PHE A 1 96 ? -12.562 1.900 -5.071 1.00 97.69 96 PHE A C 1
ATOM 732 O O . PHE A 1 96 ? -12.144 3.046 -4.967 1.00 97.69 96 PHE A O 1
ATOM 739 N N . ALA A 1 97 ? -13.711 1.502 -4.520 1.00 95.94 97 ALA A N 1
ATOM 740 C CA . ALA A 1 97 ? -14.569 2.394 -3.735 1.00 95.94 97 ALA A CA 1
ATOM 741 C C . ALA A 1 97 ? -14.049 2.637 -2.306 1.00 95.94 97 ALA A C 1
ATOM 743 O O . ALA A 1 97 ? -14.459 3.593 -1.649 1.00 95.94 97 ALA A O 1
ATOM 744 N N . VAL A 1 98 ? -13.171 1.763 -1.805 1.00 96.06 98 VAL A N 1
ATOM 745 C CA . VAL A 1 98 ? -12.534 1.938 -0.495 1.00 96.06 98 VAL A CA 1
ATOM 746 C C . VAL A 1 98 ? -11.499 3.067 -0.535 1.00 96.06 98 VAL A C 1
ATOM 748 O O . VAL A 1 98 ? -10.894 3.305 -1.582 1.00 96.06 98 VAL A O 1
ATOM 751 N N . PRO A 1 99 ? -11.227 3.746 0.592 1.00 97.62 99 PRO A N 1
ATOM 752 C CA . PRO A 1 99 ? -10.162 4.736 0.634 1.00 97.62 99 PRO A CA 1
ATOM 753 C C . PRO A 1 99 ? -8.800 4.107 0.300 1.00 97.62 99 PRO A C 1
ATOM 755 O O . PRO A 1 99 ? -8.416 3.088 0.880 1.00 97.62 99 PRO A O 1
ATOM 758 N N . ILE A 1 100 ? -8.064 4.743 -0.616 1.00 98.12 100 ILE A N 1
ATOM 759 C CA . ILE A 1 100 ? -6.677 4.403 -0.954 1.00 98.12 100 ILE A CA 1
ATOM 760 C C . ILE A 1 100 ? -5.791 5.619 -0.662 1.00 98.12 100 ILE A C 1
ATOM 762 O O . ILE A 1 100 ? -5.960 6.691 -1.259 1.00 98.12 100 ILE A O 1
ATOM 766 N N . VAL A 1 101 ? -4.837 5.448 0.249 1.00 97.69 101 VAL A N 1
ATOM 767 C CA . VAL A 1 101 ? -3.874 6.476 0.672 1.00 97.69 101 VAL A CA 1
ATOM 768 C C . VAL A 1 101 ? -2.498 6.106 0.133 1.00 97.69 101 VAL A C 1
ATOM 770 O O . VAL A 1 101 ? -2.127 4.939 0.166 1.00 97.69 101 VAL A O 1
ATOM 773 N N . GLY A 1 102 ? -1.743 7.073 -0.378 1.00 96.00 102 GLY A N 1
ATOM 774 C CA . GLY A 1 102 ? -0.379 6.864 -0.865 1.00 96.00 102 GLY A CA 1
ATOM 775 C C . GLY A 1 102 ? 0.581 7.893 -0.284 1.00 96.00 102 GLY A C 1
ATOM 776 O O . GLY A 1 102 ? 0.165 8.789 0.449 1.00 96.00 102 GLY A O 1
ATOM 777 N N . MET A 1 103 ? 1.861 7.741 -0.611 1.00 93.31 103 MET A N 1
ATOM 778 C CA . MET A 1 103 ? 2.934 8.647 -0.178 1.00 93.31 103 MET A CA 1
ATOM 779 C C . MET A 1 103 ? 3.022 9.910 -1.047 1.00 93.31 103 MET A C 1
ATOM 781 O O . MET A 1 103 ? 3.500 10.942 -0.590 1.00 93.31 103 MET A O 1
ATOM 785 N N . GLU A 1 104 ? 2.537 9.818 -2.285 1.00 83.94 104 GLU A N 1
ATOM 786 C CA . GLU A 1 104 ? 2.402 10.928 -3.234 1.00 83.94 104 GLU A CA 1
ATOM 787 C C . GLU A 1 104 ? 0.925 11.364 -3.339 1.00 83.94 104 GLU A C 1
ATOM 789 O O . GLU A 1 104 ? 0.043 10.530 -3.100 1.00 83.94 104 GLU A O 1
ATOM 794 N N . PRO A 1 105 ? 0.633 12.636 -3.676 1.00 65.06 105 PRO A N 1
ATOM 795 C CA . PRO A 1 105 ? -0.730 13.158 -3.796 1.00 65.06 105 PRO A CA 1
ATOM 796 C C . PRO A 1 105 ? -1.619 12.440 -4.814 1.00 65.06 105 PRO A C 1
ATOM 798 O O . PRO A 1 105 ? -1.151 12.026 -5.897 1.00 65.06 105 PRO A O 1
#

Solvent-accessible surface area (backbone atoms only — not comparable to full-atom values): 6005 Å² total; per-residue (Å²): 138,81,80,77,81,79,76,75,82,77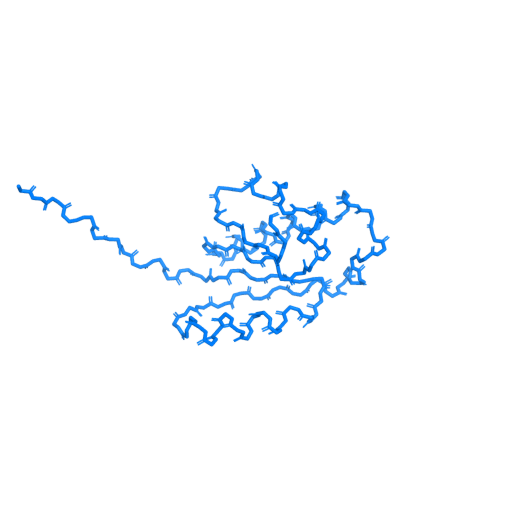,81,52,26,40,20,34,34,18,45,34,72,76,26,53,60,55,52,50,51,48,45,69,78,39,76,89,59,50,74,46,78,46,59,40,55,90,63,48,71,55,81,88,52,57,50,69,57,47,32,54,52,52,50,55,52,50,54,48,36,45,73,75,46,29,62,33,38,34,35,50,22,57,63,50,16,71,54,22,43,73,60,50,50,73,72,41,93,54,58,67,46,51,74,49,138

Foldseek 3Di:
DDPDPPDDDDQFAEEEEECACPLVVVVVVCCVVPVSHHYDYYHNPVRPDPVVPDLVVLQVVVLVSVVVSVVSPHQEYEYSYPSSCVSHVVVVVVVDPGHYHYPPD

Nearest PDB structures (foldseek):
  2vvt-assembly1_B  TM=9.751E-01  e=3.985E-10  Enterococcus faecalis
  3isv-assembly2_A  TM=9.611E-01  e=3.259E-10  Listeria monocytogenes EGD-e
  2jfq-assembly1_B  TM=9.661E-01  e=4.261E-10  Staphylococcus aureus
  2oho-assembly1_A  TM=9.552E-01  e=3.896E-09  Streptococcus pyogenes M1 GAS
  5hj7-assembly1_A  TM=9.648E-01  e=2.382E-08  Mycobacterium tuberculosis H37Rv

Secondary structure (DSSP, 8-state):
-----------PPEEEEESSSTTHHHHHHHHHH-TT--EEEEE-TTT---TTS-HHHHHHHHHHHHHHHHHTT-SEEEE--HHHHHHHHHHHHHH-SS-EEES--

Mean predicted aligned error: 5.02 Å

Radius of gyration: 14.81 Å; Cα contacts (8 Å, |Δi|>4): 159; chains: 1; bounding box: 49×26×35 Å

pLDDT: mean 92.12, std 12.86, range [42.0, 98.62]